Protein AF-A0A7C5CG98-F1 (afdb_monomer)

Nearest PDB structures (foldseek):
  1tro-assembly2_E  TM=7.136E-01  e=3.694E+00  Escherichia coli str. K-12 substr. W3110
  1trr-assembly1_A  TM=6.142E-01  e=4.427E+00  Escherichia coli
  6fal-assembly1_A  TM=6.428E-01  e=9.131E+00  Escherichia coli

pLDDT: mean 83.4, std 15.38, range [39.62, 94.75]

Foldseek 3Di:
DQVVLVVDDLLVNLLVLLVQLVVVPPCSLVVSCVSNVDDSVSNVVSVVVVVPDDPVPPPPPPDD

Sequence (64 aa):
MKNFYNSLAEKDRRRYAGIEATKLGRGGISYICTIFECDYSGVSRGQKELTSKLDKNDKRQRVE

Solvent-accessible surface area (backbone atoms only — not comparable to full-atom values): 3788 Å² total; per-residue (Å²): 111,63,68,61,47,71,73,42,57,72,74,53,31,24,36,50,47,12,51,57,16,59,77,56,48,88,65,17,55,62,54,46,25,65,71,64,75,46,60,65,69,45,30,54,49,16,37,49,56,65,69,53,67,76,63,93,74,75,83,74,82,81,79,131

Mean predicted aligned error: 6.79 Å

Structure (mmCIF, N/CA/C/O backbone):
data_AF-A0A7C5CG98-F1
#
_entry.id   AF-A0A7C5CG98-F1
#
loop_
_atom_site.group_PDB
_atom_site.id
_atom_site.type_symbol
_atom_site.label_atom_id
_atom_site.label_alt_id
_atom_site.label_comp_id
_atom_site.label_asym_id
_atom_site.label_entity_id
_atom_site.label_seq_id
_atom_site.pdbx_PDB_ins_code
_atom_site.Cartn_x
_atom_site.Cartn_y
_atom_site.Cartn_z
_atom_site.occupancy
_atom_site.B_iso_or_equiv
_atom_site.auth_seq_id
_atom_site.auth_comp_id
_atom_site.auth_asym_id
_atom_site.auth_atom_id
_atom_site.pdbx_PDB_model_num
ATOM 1 N N . MET A 1 1 ? -5.046 -11.015 5.638 1.00 80.69 1 MET A N 1
ATOM 2 C CA . MET A 1 1 ? -4.708 -9.749 4.941 1.00 80.69 1 MET A CA 1
ATOM 3 C C . MET A 1 1 ? -5.948 -8.924 4.595 1.00 80.69 1 MET A C 1
ATOM 5 O O . MET A 1 1 ? -6.041 -7.804 5.074 1.00 80.69 1 MET A O 1
ATOM 9 N N . LYS A 1 2 ? -6.933 -9.458 3.852 1.00 87.06 2 LYS A N 1
ATOM 10 C CA . LYS A 1 2 ? -8.131 -8.696 3.430 1.00 87.06 2 LYS A CA 1
ATOM 11 C C . LYS A 1 2 ? -9.013 -8.190 4.587 1.00 87.06 2 LYS A C 1
ATOM 13 O O . LYS A 1 2 ? -9.423 -7.039 4.570 1.00 87.06 2 LYS A O 1
ATOM 18 N N . ASN A 1 3 ? -9.216 -8.989 5.639 1.00 91.19 3 ASN A N 1
ATOM 19 C CA . ASN A 1 3 ? -10.001 -8.558 6.811 1.00 91.19 3 ASN A CA 1
ATOM 20 C C . ASN A 1 3 ? -9.357 -7.376 7.550 1.00 91.19 3 ASN A C 1
ATOM 22 O O . ASN A 1 3 ? -10.046 -6.436 7.928 1.00 91.19 3 ASN A O 1
ATOM 26 N N . PHE A 1 4 ? -8.028 -7.397 7.701 1.00 90.38 4 PHE A N 1
ATOM 27 C CA . PHE A 1 4 ? -7.289 -6.282 8.291 1.00 90.38 4 PHE A CA 1
ATOM 28 C C . PHE A 1 4 ? -7.410 -5.035 7.415 1.00 90.38 4 PHE A C 1
ATOM 30 O O . PHE A 1 4 ? -7.802 -3.986 7.912 1.00 90.38 4 PHE A O 1
ATOM 37 N N . TYR A 1 5 ? -7.193 -5.170 6.103 1.00 91.44 5 TYR A N 1
ATOM 38 C CA . TYR A 1 5 ? -7.407 -4.084 5.146 1.00 91.44 5 TYR A CA 1
ATOM 39 C C . TYR A 1 5 ? -8.814 -3.478 5.265 1.00 91.44 5 TYR A C 1
ATOM 41 O O . TYR A 1 5 ? -8.946 -2.265 5.362 1.00 91.44 5 TYR A O 1
ATOM 49 N N . ASN A 1 6 ? -9.864 -4.294 5.358 1.00 91.94 6 ASN A N 1
ATOM 50 C CA . ASN A 1 6 ? -11.238 -3.799 5.489 1.00 91.94 6 ASN A CA 1
ATOM 51 C C . ASN A 1 6 ? -11.528 -3.101 6.827 1.00 91.94 6 ASN A C 1
ATOM 53 O O . ASN A 1 6 ? -12.428 -2.270 6.886 1.00 91.94 6 ASN A O 1
ATOM 57 N N . SER A 1 7 ? -10.769 -3.407 7.883 1.00 92.81 7 SER A N 1
ATOM 58 C CA . SER A 1 7 ? -10.901 -2.747 9.190 1.00 92.81 7 SER A CA 1
ATOM 59 C C . SER A 1 7 ? -10.230 -1.367 9.260 1.00 92.81 7 SER A C 1
ATOM 61 O O . SER A 1 7 ? -10.440 -0.618 10.212 1.00 92.81 7 SER A O 1
ATOM 63 N N . LEU A 1 8 ? -9.408 -1.025 8.263 1.00 91.12 8 LEU A N 1
ATOM 64 C CA . LEU A 1 8 ? -8.634 0.211 8.228 1.00 91.12 8 LEU A CA 1
ATOM 65 C C . LEU A 1 8 ? -9.437 1.383 7.643 1.00 91.12 8 LEU A C 1
ATOM 67 O O . LEU A 1 8 ? -10.225 1.232 6.706 1.00 91.12 8 LEU A O 1
ATOM 71 N N . ALA A 1 9 ? -9.153 2.596 8.124 1.00 89.12 9 ALA A N 1
ATOM 72 C CA . ALA A 1 9 ? -9.636 3.814 7.480 1.00 89.12 9 ALA A CA 1
ATOM 73 C C . ALA A 1 9 ? -9.004 3.978 6.085 1.00 89.12 9 ALA A C 1
ATOM 75 O O . ALA A 1 9 ? -7.940 3.435 5.796 1.00 89.12 9 ALA A O 1
ATOM 76 N N . GLU A 1 10 ? -9.630 4.755 5.198 1.00 87.12 10 GLU A N 1
ATOM 77 C CA . GLU A 1 10 ? -9.187 4.915 3.802 1.00 87.12 10 GLU A CA 1
ATOM 78 C C . GLU A 1 10 ? -7.710 5.331 3.658 1.00 87.12 10 GLU A C 1
ATOM 80 O O . GLU A 1 10 ? -6.986 4.788 2.819 1.00 87.12 10 GLU A O 1
ATOM 85 N N . LYS A 1 11 ? -7.237 6.240 4.521 1.00 86.06 11 LYS A N 1
ATOM 86 C CA . LYS A 1 11 ? -5.829 6.663 4.565 1.00 86.06 11 LYS A CA 1
ATOM 87 C C . LYS A 1 11 ? -4.891 5.480 4.828 1.00 86.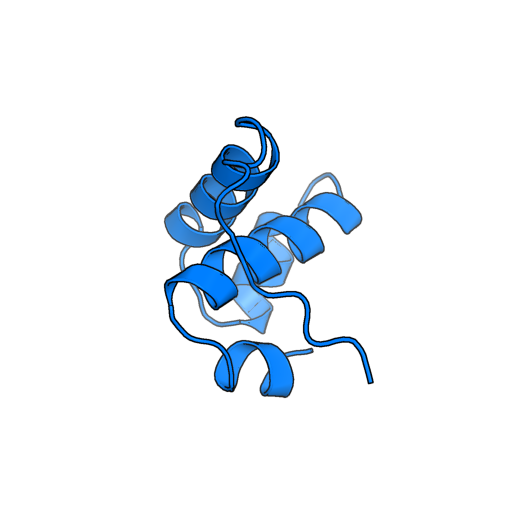06 11 LYS A C 1
ATOM 89 O O . LYS A 1 11 ? -3.872 5.340 4.153 1.00 86.06 11 LYS A O 1
ATOM 94 N N . ASP A 1 12 ? -5.241 4.626 5.783 1.00 89.94 12 ASP A N 1
ATOM 95 C CA . ASP A 1 12 ? -4.408 3.494 6.189 1.00 89.94 12 ASP A CA 1
ATOM 96 C C . ASP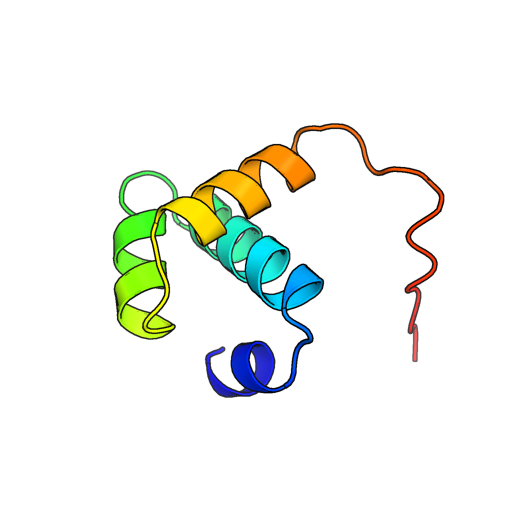 A 1 12 ? -4.529 2.325 5.219 1.00 89.94 12 ASP A C 1
ATOM 98 O O . ASP A 1 12 ? -3.527 1.677 4.937 1.00 89.94 12 ASP A O 1
ATOM 102 N N . ARG A 1 13 ? -5.711 2.107 4.628 1.00 92.25 13 ARG A N 1
ATOM 103 C CA . ARG A 1 13 ? -5.915 1.146 3.535 1.00 92.25 13 ARG A CA 1
ATOM 104 C C . ARG A 1 13 ? -4.956 1.414 2.390 1.00 92.25 13 ARG A C 1
ATOM 106 O O . ARG A 1 13 ? -4.253 0.510 1.944 1.00 92.25 13 ARG A O 1
ATOM 113 N N . ARG A 1 14 ? -4.880 2.672 1.954 1.00 91.56 14 ARG A N 1
ATOM 114 C CA . ARG A 1 14 ? -4.001 3.096 0.863 1.00 91.56 14 ARG A CA 1
ATOM 115 C C . ARG A 1 14 ? -2.532 2.799 1.164 1.00 91.56 14 ARG A C 1
ATOM 117 O O . ARG A 1 14 ? -1.841 2.196 0.346 1.00 91.56 14 ARG A O 1
ATOM 124 N N . ARG A 1 15 ? -2.070 3.182 2.358 1.00 90.88 15 ARG A N 1
ATOM 125 C CA . ARG A 1 15 ? -0.692 2.939 2.813 1.00 90.88 15 ARG A CA 1
ATOM 126 C C . ARG A 1 15 ? -0.395 1.450 2.961 1.00 90.88 15 ARG A C 1
ATOM 128 O O . ARG A 1 15 ? 0.630 0.994 2.468 1.00 90.88 15 ARG A O 1
ATOM 135 N N . TYR A 1 16 ? -1.297 0.691 3.577 1.00 93.62 16 TYR A N 1
ATOM 136 C CA . TYR A 1 16 ? -1.146 -0.749 3.769 1.00 93.62 16 TYR A CA 1
ATOM 137 C C . TYR A 1 16 ? -1.069 -1.493 2.433 1.00 93.62 16 TYR A C 1
ATOM 139 O O . TYR A 1 16 ? -0.152 -2.284 2.230 1.00 93.62 16 TYR A O 1
ATOM 147 N N . ALA A 1 17 ? -1.951 -1.179 1.480 1.00 94.25 17 ALA A N 1
ATOM 148 C CA . ALA A 1 17 ? -1.885 -1.752 0.138 1.00 94.25 17 ALA A CA 1
ATOM 149 C C . ALA A 1 17 ? -0.561 -1.417 -0.567 1.00 94.25 17 ALA A C 1
ATOM 151 O O . ALA A 1 17 ? 0.037 -2.286 -1.197 1.00 94.25 17 ALA A O 1
ATOM 152 N N . GLY A 1 18 ? -0.064 -0.185 -0.413 1.00 93.50 18 GLY A N 1
ATOM 153 C CA . GLY A 1 18 ? 1.241 0.207 -0.944 1.00 93.50 18 GLY A CA 1
ATOM 154 C C . GLY A 1 18 ? 2.414 -0.549 -0.306 1.00 93.50 18 GLY A C 1
ATOM 155 O O . GLY A 1 18 ? 3.342 -0.950 -1.011 1.00 93.50 18 GLY A O 1
ATOM 156 N N . ILE A 1 19 ? 2.361 -0.806 1.004 1.00 93.31 19 ILE A N 1
ATOM 157 C CA . ILE A 1 19 ? 3.358 -1.616 1.721 1.00 93.31 19 ILE A CA 1
ATOM 158 C C . ILE A 1 19 ? 3.360 -3.050 1.181 1.00 93.31 19 ILE A C 1
ATOM 160 O O . ILE A 1 19 ? 4.411 -3.541 0.772 1.00 93.31 19 ILE A O 1
ATOM 164 N N . GLU A 1 20 ? 2.198 -3.706 1.136 1.00 94.38 20 GLU A N 1
ATOM 165 C CA . GLU A 1 20 ? 2.081 -5.088 0.652 1.00 94.38 20 GLU A CA 1
ATOM 166 C C . GLU A 1 20 ? 2.513 -5.217 -0.817 1.00 94.38 20 GLU A C 1
ATOM 168 O O . GLU A 1 20 ? 3.252 -6.134 -1.167 1.00 94.38 20 GLU A O 1
ATOM 173 N N . ALA A 1 21 ? 2.162 -4.248 -1.668 1.00 94.12 21 ALA A N 1
ATOM 174 C CA . ALA A 1 21 ? 2.598 -4.235 -3.064 1.00 94.12 21 ALA A CA 1
ATOM 175 C C . ALA A 1 21 ? 4.121 -4.074 -3.204 1.00 94.12 21 ALA A C 1
ATOM 177 O O . ALA A 1 21 ? 4.731 -4.700 -4.068 1.00 94.12 21 ALA A O 1
ATOM 178 N N . THR A 1 22 ? 4.748 -3.265 -2.343 1.00 91.62 22 THR A N 1
ATOM 179 C CA . THR A 1 22 ? 6.208 -3.064 -2.342 1.00 91.62 22 THR A CA 1
ATOM 180 C C . THR A 1 22 ? 6.955 -4.333 -1.940 1.00 91.62 22 THR A C 1
ATOM 182 O O . THR A 1 22 ? 7.979 -4.647 -2.541 1.00 91.62 22 THR A O 1
ATOM 185 N N . LYS A 1 23 ? 6.421 -5.098 -0.979 1.00 91.38 23 LYS A N 1
ATOM 186 C CA . LYS A 1 23 ? 7.003 -6.381 -0.549 1.00 91.38 23 LYS A 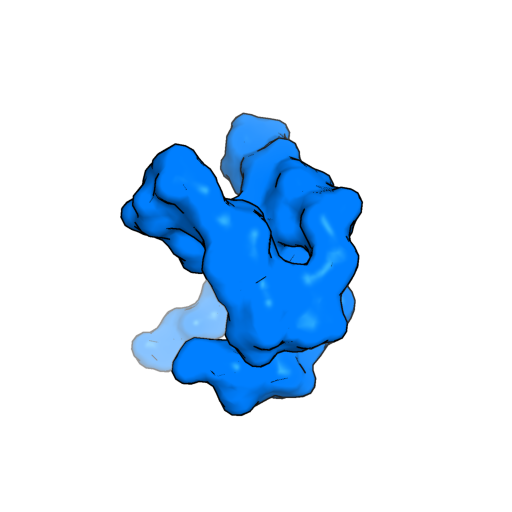CA 1
ATOM 187 C C . LYS A 1 23 ? 7.065 -7.414 -1.680 1.00 91.38 23 LYS A C 1
ATOM 189 O O . LYS A 1 23 ? 7.95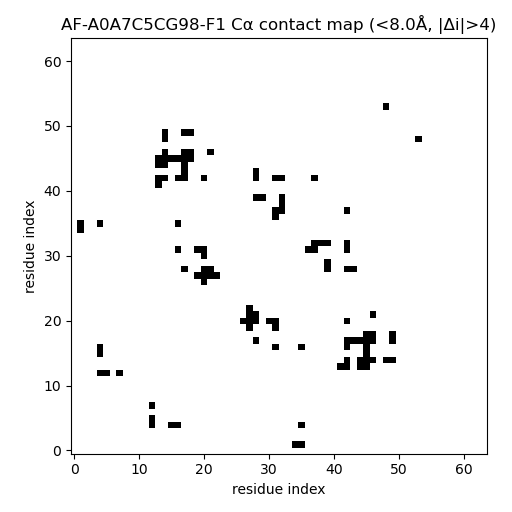6 -8.254 -1.682 1.00 91.38 23 LYS A O 1
ATOM 194 N N . LEU A 1 24 ? 6.127 -7.352 -2.625 1.00 91.06 24 LEU A N 1
ATOM 195 C CA . LEU A 1 24 ? 5.986 -8.317 -3.720 1.00 91.06 24 LEU A CA 1
ATOM 196 C C . LEU A 1 24 ? 6.817 -7.970 -4.970 1.00 91.06 24 LEU A C 1
ATOM 198 O O . LEU A 1 24 ? 7.026 -8.829 -5.822 1.00 91.06 24 LEU A O 1
ATOM 202 N N . GLY A 1 25 ? 7.302 -6.731 -5.106 1.00 86.75 25 GLY A N 1
ATOM 203 C CA . GLY A 1 25 ? 8.112 -6.310 -6.253 1.00 86.75 25 GLY A CA 1
ATOM 204 C C . GLY A 1 25 ? 7.311 -6.138 -7.556 1.00 86.75 25 GLY A C 1
ATOM 205 O O . GLY A 1 25 ? 6.212 -5.576 -7.564 1.00 86.75 25 GLY A O 1
ATOM 206 N N . ARG A 1 26 ? 7.875 -6.564 -8.699 1.00 88.31 26 ARG A N 1
ATOM 207 C CA . ARG A 1 26 ? 7.235 -6.405 -10.023 1.00 88.31 26 ARG A CA 1
ATOM 208 C C . A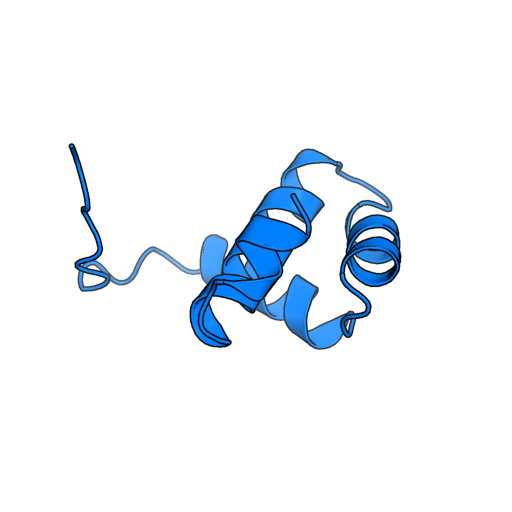RG A 1 26 ? 5.918 -7.186 -10.083 1.00 88.31 26 ARG A C 1
ATOM 210 O O . ARG A 1 26 ? 5.899 -8.386 -9.857 1.00 88.31 26 ARG A O 1
ATOM 217 N N . GLY A 1 27 ? 4.824 -6.498 -10.416 1.00 90.00 27 GLY A N 1
ATOM 218 C CA . GLY A 1 27 ? 3.478 -7.086 -10.472 1.00 90.00 27 GLY A CA 1
ATOM 219 C C . GLY A 1 27 ? 2.722 -7.083 -9.137 1.00 90.00 27 GLY A C 1
ATOM 220 O O . GLY A 1 27 ? 1.515 -7.321 -9.128 1.00 90.00 27 GLY A O 1
ATOM 221 N N . GLY A 1 28 ? 3.378 -6.714 -8.030 1.00 93.62 28 GLY A N 1
ATOM 222 C CA . GLY A 1 28 ? 2.763 -6.660 -6.703 1.00 93.62 28 GLY A CA 1
ATOM 223 C C . GLY A 1 28 ? 1.531 -5.758 -6.629 1.00 93.62 28 GLY A C 1
ATOM 224 O O . GLY A 1 28 ? 0.555 -6.101 -5.972 1.00 93.62 28 GLY A O 1
ATOM 225 N N . ILE A 1 29 ? 1.526 -4.638 -7.360 1.00 93.81 29 ILE A N 1
ATOM 226 C CA . ILE A 1 29 ? 0.378 -3.719 -7.378 1.00 93.81 29 ILE A CA 1
ATOM 227 C C . ILE A 1 29 ? -0.860 -4.386 -7.991 1.00 93.81 29 ILE A C 1
ATOM 229 O O . ILE A 1 29 ? -1.931 -4.335 -7.399 1.00 93.81 29 ILE A O 1
ATOM 233 N N . SER A 1 30 ? -0.717 -5.045 -9.145 1.00 94.75 30 SER A N 1
ATOM 234 C CA . SER A 1 30 ? -1.839 -5.712 -9.823 1.00 94.75 30 SER A CA 1
ATOM 235 C C . SER A 1 30 ? -2.412 -6.851 -8.973 1.00 94.75 30 SER A C 1
ATOM 237 O O . SER A 1 30 ? -3.631 -6.984 -8.840 1.00 94.75 30 SER A O 1
ATOM 239 N N . TYR A 1 31 ? -1.533 -7.608 -8.313 1.00 94.50 31 TYR A N 1
ATOM 240 C CA . TYR A 1 31 ? -1.932 -8.654 -7.378 1.00 94.50 31 TYR A CA 1
ATOM 241 C C . TYR A 1 31 ? -2.728 -8.095 -6.189 1.00 94.50 31 TYR A C 1
ATOM 243 O O . TYR A 1 31 ? -3.816 -8.579 -5.879 1.00 94.50 31 TYR A O 1
ATOM 251 N N . ILE A 1 32 ? -2.238 -7.022 -5.563 1.00 94.56 32 ILE A N 1
ATOM 252 C CA . ILE A 1 32 ? -2.908 -6.383 -4.424 1.00 94.56 32 ILE A CA 1
ATOM 253 C C . ILE A 1 32 ? -4.238 -5.733 -4.823 1.00 94.56 32 ILE A C 1
ATOM 255 O O . ILE A 1 32 ? -5.216 -5.875 -4.088 1.00 94.56 32 ILE A O 1
ATOM 259 N N . CYS A 1 33 ? -4.318 -5.092 -5.991 1.00 94.56 33 CYS A N 1
ATOM 260 C CA . CYS A 1 33 ? -5.574 -4.570 -6.535 1.00 94.56 33 CYS A CA 1
ATOM 261 C C . CYS A 1 33 ? -6.625 -5.670 -6.699 1.00 94.56 33 CYS A C 1
ATOM 263 O O . CYS A 1 33 ? -7.780 -5.460 -6.340 1.00 94.56 33 CYS A O 1
ATOM 265 N N . THR A 1 34 ? -6.215 -6.851 -7.166 1.00 94.25 34 THR A N 1
ATOM 266 C CA . THR A 1 34 ? -7.111 -8.004 -7.332 1.00 94.25 34 THR A CA 1
ATOM 267 C C . THR A 1 34 ? -7.602 -8.533 -5.982 1.00 94.25 34 THR A C 1
ATOM 269 O O . THR A 1 34 ? -8.788 -8.794 -5.810 1.00 94.25 34 THR A O 1
ATOM 272 N N . ILE A 1 35 ? -6.717 -8.653 -4.985 1.00 93.31 35 ILE A N 1
ATOM 273 C CA . ILE A 1 35 ? -7.091 -9.177 -3.661 1.00 93.31 35 ILE A CA 1
ATOM 274 C C . ILE A 1 35 ? -7.992 -8.204 -2.900 1.00 93.31 35 ILE A C 1
ATOM 276 O O . ILE A 1 35 ? -8.983 -8.625 -2.297 1.00 93.31 35 ILE A O 1
ATOM 280 N N . PHE A 1 36 ? -7.632 -6.922 -2.876 1.00 92.44 36 PHE A N 1
ATOM 281 C CA . PHE A 1 36 ? -8.343 -5.897 -2.110 1.00 92.44 36 PHE A CA 1
ATOM 282 C C . PHE A 1 36 ? -9.485 -5.236 -2.881 1.00 92.44 36 PHE A C 1
ATOM 284 O O . PHE A 1 36 ? -10.173 -4.410 -2.291 1.00 92.44 36 PHE A O 1
ATOM 291 N N . GLU A 1 37 ? -9.694 -5.607 -4.149 1.00 92.75 37 GLU A N 1
ATOM 292 C CA . GLU A 1 37 ? -10.710 -5.018 -5.034 1.00 92.75 37 GLU A CA 1
ATOM 293 C C . GLU A 1 37 ? -10.620 -3.485 -5.025 1.00 92.75 37 GLU A C 1
ATOM 295 O O . GLU A 1 37 ? -11.597 -2.765 -4.832 1.00 92.75 37 GLU A O 1
ATOM 300 N N . CYS A 1 38 ? -9.388 -2.989 -5.158 1.00 89.69 38 CYS A N 1
ATOM 301 C CA . CYS A 1 38 ? -9.064 -1.574 -5.038 1.00 89.69 38 CYS A CA 1
ATOM 302 C C . CYS A 1 38 ? -8.331 -1.057 -6.274 1.00 89.69 38 CYS A C 1
ATOM 304 O O . CYS A 1 38 ? -7.724 -1.815 -7.031 1.00 89.69 38 CYS A O 1
ATOM 306 N N . ASP A 1 39 ? -8.369 0.259 -6.460 1.00 92.56 39 ASP A N 1
ATOM 307 C CA . ASP A 1 39 ? -7.815 0.894 -7.648 1.00 92.56 39 ASP A CA 1
ATOM 308 C C . ASP A 1 39 ? -6.284 1.039 -7.588 1.00 92.56 39 ASP A C 1
ATOM 310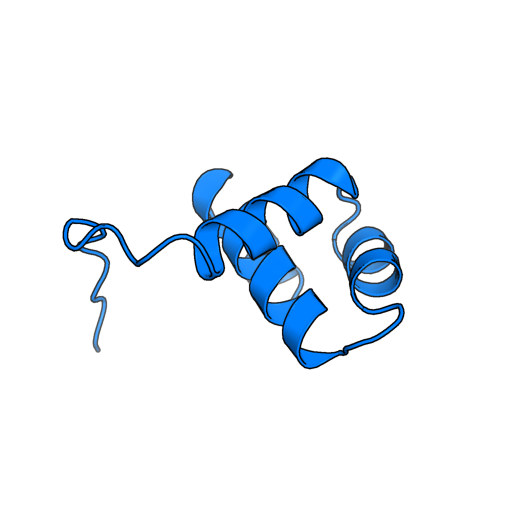 O O . ASP A 1 39 ? -5.701 1.341 -6.537 1.00 92.56 39 ASP A O 1
ATOM 314 N N . TYR A 1 40 ? -5.631 0.882 -8.743 1.00 93.25 40 TYR A N 1
ATOM 315 C CA . TYR A 1 40 ? -4.181 1.032 -8.903 1.00 93.25 40 TYR A CA 1
ATOM 316 C C . TYR A 1 40 ? -3.684 2.391 -8.401 1.00 93.25 40 TYR A C 1
ATOM 318 O O . TYR A 1 40 ? -2.626 2.489 -7.770 1.00 93.25 40 TYR A O 1
ATOM 326 N N . SER A 1 41 ? -4.462 3.447 -8.653 1.00 92.50 41 SER A N 1
ATOM 327 C CA . SER A 1 41 ? -4.136 4.813 -8.240 1.00 92.50 41 SER A CA 1
ATOM 328 C C . SER A 1 41 ? -3.978 4.936 -6.721 1.00 92.50 41 SER A C 1
ATOM 330 O O . SER A 1 41 ? -3.052 5.602 -6.246 1.00 92.50 41 SER A O 1
ATOM 332 N N . GLY A 1 42 ? -4.819 4.234 -5.956 1.00 90.94 42 GLY A N 1
ATOM 333 C CA . GLY A 1 42 ? -4.744 4.166 -4.502 1.00 90.94 42 GLY A CA 1
ATOM 334 C C . GLY A 1 42 ? -3.450 3.502 -4.048 1.00 90.94 42 GLY A C 1
ATOM 335 O O . GLY A 1 42 ? -2.678 4.102 -3.303 1.00 90.94 42 GLY A O 1
ATOM 336 N N . VAL A 1 43 ? -3.164 2.302 -4.549 1.00 93.25 43 VAL A N 1
ATOM 337 C CA . VAL A 1 43 ? -1.961 1.546 -4.166 1.00 93.25 43 VAL A CA 1
ATOM 338 C C . VAL A 1 43 ? -0.681 2.314 -4.516 1.00 93.25 43 VAL A C 1
ATOM 340 O O . VAL A 1 43 ? 0.198 2.471 -3.668 1.00 93.25 43 VAL A O 1
ATOM 343 N N . SER A 1 44 ? -0.603 2.878 -5.726 1.00 91.56 44 SER A N 1
ATOM 344 C CA . SER A 1 44 ? 0.550 3.667 -6.177 1.00 91.56 44 SER A CA 1
ATOM 345 C C . SER A 1 44 ? 0.753 4.935 -5.341 1.00 91.56 44 SER A C 1
ATOM 347 O O . SER A 1 44 ? 1.880 5.274 -4.972 1.00 91.56 44 SER A O 1
ATOM 349 N N . ARG A 1 45 ? -0.332 5.631 -4.981 1.00 91.06 45 ARG A N 1
ATOM 350 C CA . ARG A 1 45 ? -0.262 6.799 -4.095 1.00 91.06 45 ARG A CA 1
ATOM 351 C C . ARG A 1 45 ? 0.201 6.412 -2.691 1.00 91.06 45 ARG A C 1
ATOM 353 O O . ARG A 1 45 ? 1.051 7.101 -2.139 1.00 91.06 4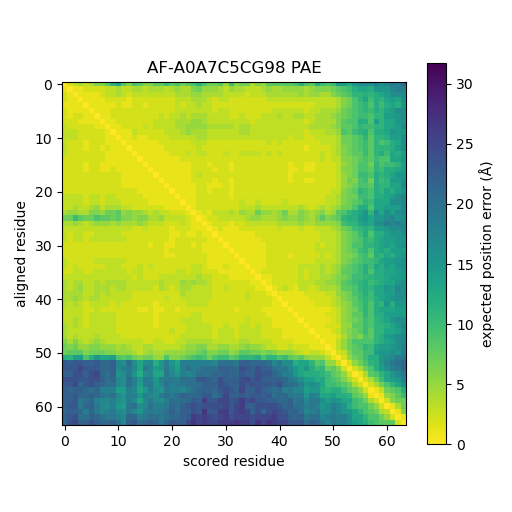5 ARG A O 1
ATOM 360 N N . GLY A 1 46 ? -0.284 5.289 -2.162 1.00 90.38 46 GLY A N 1
ATOM 361 C CA . GLY A 1 46 ? 0.163 4.743 -0.881 1.00 90.38 46 GLY A CA 1
ATOM 362 C C . GLY A 1 46 ? 1.656 4.414 -0.858 1.00 90.38 46 GLY A C 1
ATOM 363 O O . GLY A 1 46 ? 2.324 4.719 0.125 1.00 90.38 46 GLY A O 1
ATOM 364 N N . GLN A 1 47 ? 2.200 3.872 -1.954 1.00 90.06 47 GLN A N 1
ATOM 365 C CA . GLN A 1 47 ? 3.646 3.662 -2.110 1.00 90.06 47 GLN A CA 1
ATOM 366 C C . GLN A 1 47 ? 4.420 4.981 -2.108 1.00 90.06 47 GLN A C 1
ATOM 368 O O . GLN A 1 47 ? 5.405 5.115 -1.386 1.00 90.06 47 GLN A O 1
ATOM 373 N N . LYS A 1 48 ? 3.954 5.977 -2.872 1.00 88.75 48 LYS A N 1
ATOM 374 C CA . LYS A 1 48 ? 4.585 7.305 -2.913 1.00 88.75 48 LYS A CA 1
ATOM 375 C C . LYS A 1 48 ? 4.586 7.977 -1.544 1.00 88.75 48 LYS A C 1
ATOM 377 O O . LYS A 1 48 ? 5.610 8.513 -1.147 1.00 88.75 48 LYS A O 1
ATOM 382 N N . GLU A 1 49 ? 3.484 7.902 -0.802 1.00 86.06 49 GLU A N 1
ATOM 383 C CA . GLU A 1 49 ? 3.400 8.416 0.573 1.00 86.06 49 GLU A CA 1
ATOM 384 C C . GLU A 1 49 ? 4.338 7.695 1.545 1.00 86.06 49 GLU A C 1
ATOM 386 O O . GLU A 1 49 ? 4.739 8.281 2.544 1.00 86.06 49 GLU A O 1
ATOM 391 N N . LEU A 1 50 ? 4.692 6.439 1.266 1.00 81.31 50 LEU A N 1
ATOM 392 C CA . LEU A 1 50 ? 5.665 5.691 2.056 1.00 81.31 50 LEU A CA 1
ATOM 393 C C . LEU A 1 50 ? 7.101 6.177 1.801 1.00 81.31 50 LEU A C 1
ATOM 395 O O . LEU A 1 50 ? 7.914 6.235 2.720 1.00 81.31 50 LEU A O 1
ATOM 399 N N . THR A 1 51 ? 7.414 6.525 0.549 1.00 76.56 51 THR A N 1
ATOM 400 C CA . THR A 1 51 ? 8.736 7.027 0.136 1.00 76.56 51 THR A CA 1
ATOM 401 C C . THR A 1 51 ? 8.921 8.511 0.457 1.00 76.56 51 THR A C 1
ATOM 403 O O . THR A 1 51 ? 10.016 8.945 0.823 1.00 76.56 51 THR A O 1
ATOM 406 N N . SER A 1 52 ? 7.859 9.308 0.343 1.00 71.50 52 SER A N 1
ATOM 407 C CA . SER A 1 52 ? 7.835 10.708 0.755 1.00 71.50 52 SER A CA 1
ATOM 408 C C . SER A 1 52 ? 7.854 10.772 2.279 1.00 71.50 52 SER A C 1
ATOM 410 O O . SER A 1 52 ? 6.803 10.720 2.902 1.00 71.50 52 SER A O 1
ATOM 412 N N . LYS A 1 53 ? 9.075 10.819 2.840 1.00 55.06 53 LYS A N 1
ATOM 413 C CA . LYS A 1 53 ? 9.443 11.040 4.252 1.00 55.06 53 LYS A CA 1
ATOM 414 C C . LYS A 1 53 ? 8.248 11.109 5.201 1.00 55.06 53 LYS A C 1
ATOM 416 O O . LYS A 1 53 ? 7.535 12.107 5.201 1.00 55.06 53 LYS A O 1
ATOM 421 N N . LEU A 1 54 ? 8.137 10.080 6.047 1.00 58.12 54 LEU A N 1
ATOM 422 C CA . LEU A 1 54 ? 7.347 10.047 7.277 1.00 58.12 54 LEU A CA 1
ATOM 423 C C . LEU A 1 54 ? 7.207 11.456 7.860 1.00 58.12 54 LEU A C 1
ATOM 425 O O . LEU A 1 54 ? 8.136 11.981 8.481 1.00 58.12 54 LEU A O 1
ATOM 429 N N . ASP A 1 55 ? 6.051 12.071 7.633 1.00 53.72 55 ASP A N 1
ATOM 430 C CA . ASP A 1 55 ? 5.663 13.232 8.404 1.00 53.72 55 ASP A CA 1
ATOM 431 C C . ASP A 1 55 ? 5.656 12.762 9.861 1.00 53.72 55 ASP A C 1
ATOM 433 O O . ASP A 1 55 ? 4.914 11.845 10.226 1.00 53.72 55 ASP A O 1
ATOM 437 N N . LYS A 1 56 ? 6.558 13.320 10.677 1.00 53.03 56 LYS A N 1
ATOM 438 C CA . LYS A 1 56 ? 6.831 12.908 12.069 1.00 53.03 56 LYS A CA 1
ATOM 439 C C . LYS A 1 56 ? 5.610 13.043 13.000 1.00 53.03 56 LYS A C 1
ATOM 441 O O . LYS A 1 56 ? 5.728 12.849 14.204 1.00 53.03 56 LYS A O 1
ATOM 446 N N . ASN A 1 57 ? 4.451 13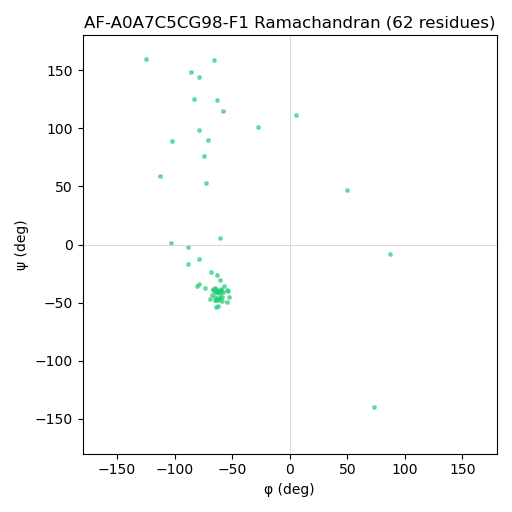.386 12.449 1.00 53.84 57 ASN A N 1
ATOM 447 C CA . ASN A 1 57 ? 3.194 13.630 13.129 1.00 53.84 57 ASN A CA 1
ATOM 448 C C . ASN A 1 57 ? 2.186 12.472 13.002 1.00 53.84 57 ASN A C 1
ATOM 450 O O . ASN A 1 57 ? 1.083 12.574 13.540 1.00 53.84 57 ASN A O 1
ATOM 454 N N . ASP A 1 58 ? 2.527 11.358 12.338 1.00 54.94 58 ASP A N 1
ATOM 455 C CA . ASP A 1 58 ? 1.675 10.158 12.327 1.00 54.94 58 ASP A CA 1
ATOM 456 C C . ASP A 1 58 ? 1.771 9.422 13.683 1.00 54.94 58 ASP A C 1
ATOM 458 O O . ASP A 1 58 ? 2.471 8.428 13.857 1.00 54.94 58 ASP A O 1
ATOM 462 N N . LYS A 1 59 ? 1.089 9.978 14.695 1.00 51.31 59 LYS A N 1
ATOM 463 C CA . LYS A 1 59 ? 1.029 9.494 16.086 1.00 51.31 59 LYS A CA 1
ATOM 464 C C . LYS A 1 59 ? 0.180 8.226 16.243 1.00 51.31 59 LYS A C 1
ATOM 466 O O . LYS A 1 59 ? -0.731 8.180 17.065 1.00 51.31 59 LYS A O 1
ATOM 471 N N . ARG A 1 60 ? 0.446 7.184 15.460 1.00 59.50 60 ARG A N 1
ATOM 472 C CA . ARG A 1 60 ? -0.184 5.869 15.649 1.00 59.50 60 ARG A CA 1
ATOM 473 C C . ARG A 1 60 ? 0.845 4.838 16.085 1.00 59.50 60 ARG A C 1
ATOM 475 O O . ARG A 1 60 ? 1.029 3.811 15.446 1.00 59.50 60 ARG A O 1
ATOM 482 N N . GLN A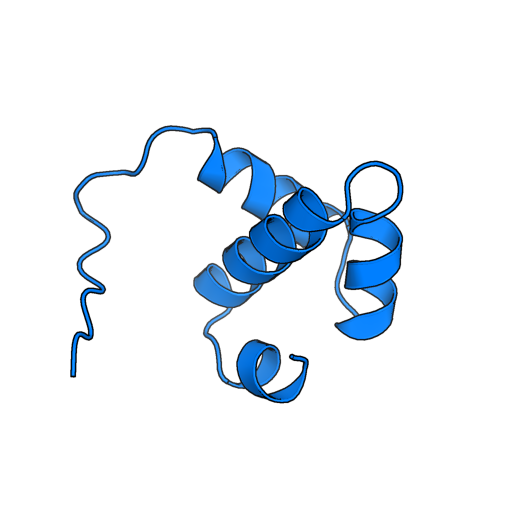 1 61 ? 1.495 5.104 17.215 1.00 54.09 61 GLN A N 1
ATOM 483 C CA . GLN A 1 61 ? 2.010 4.023 18.046 1.00 54.09 61 GLN A CA 1
ATOM 484 C C . GLN A 1 61 ? 0.829 3.472 18.843 1.00 54.09 61 GLN A C 1
ATOM 486 O O . GLN A 1 61 ? 0.436 4.047 19.853 1.00 54.09 61 GLN A O 1
ATOM 491 N N . ARG A 1 62 ? 0.246 2.365 18.383 1.00 48.66 62 ARG A N 1
ATOM 492 C CA . ARG A 1 62 ? -0.373 1.421 19.311 1.00 48.66 62 ARG A CA 1
ATOM 493 C C . ARG A 1 62 ? 0.609 0.272 19.455 1.00 48.66 62 ARG A C 1
ATOM 495 O O . ARG A 1 62 ? 0.630 -0.639 18.637 1.00 48.66 62 ARG A O 1
ATOM 502 N N . VAL A 1 63 ? 1.500 0.438 20.423 1.00 52.19 63 VAL A N 1
ATOM 503 C CA . VAL A 1 63 ? 2.218 -0.671 21.042 1.00 52.19 63 VAL A CA 1
ATOM 504 C C . VAL A 1 63 ? 1.279 -1.224 22.111 1.00 52.19 63 VAL A C 1
ATOM 506 O O . VAL A 1 63 ? 0.748 -0.451 22.911 1.00 52.19 63 VAL A O 1
ATOM 509 N N . GLU A 1 64 ? 1.006 -2.519 22.047 1.00 39.62 64 GLU A N 1
ATOM 510 C CA . GLU A 1 64 ? 0.621 -3.307 23.220 1.00 39.62 64 GLU A CA 1
ATOM 511 C C . GLU A 1 64 ? 1.874 -4.031 23.710 1.00 39.62 64 GLU A C 1
ATOM 513 O O . GLU A 1 64 ? 2.670 -4.452 22.834 1.00 39.62 64 GLU A O 1
#

Secondary structure (DSSP, 8-state):
-HHHHHHS-HHHHHHHHHHHHHHH-TTHHHHHHHHHT--HHHHHHHHHHHHS---TT-------

Radius of gyration: 11.81 Å; Cα contacts (8 Å, |Δi|>4): 58; chains: 1; bounding box: 21×23×34 Å